Protein AF-A0A953EVE7-F1 (afdb_monomer)

Foldseek 3Di:
DDDDDDDDPPPPPPLPPQLKAKEFEDEEPDPPWDFLPDVLVQLQCCVQLNNLLSLLLVLSLVQCVVVVGMDIDRLCVSCVSSPHHADSVCRCDPPHPSVSSQVSCVVVPQWDCPDPRYIHGHRIYDQDDPVSLVPDDPVSVVVSVVVVVVD

Radius of gyration: 20.36 Å; Cα contacts (8 Å, |Δi|>4): 211; chains: 1; bounding box: 41×40×80 Å

Secondary structure (DSSP, 8-state):
--------------------EEEEEE--SSSS-EETTSHHIIIIIHHHH-HHHHHHHHHHHHHHHHHTS-EEE-HHHHHHHTTPPP-SS-TTSTT-HHHHHHHHHHHTTSEEEEETTEEEEESEEPPPPHHHHTTS-HHHHHHHHHHHT--

Mean predicted aligned error: 7.78 Å

Nearest PDB structures (foldseek):
  8a98-assembly1_SX  TM=5.990E-01  e=6.893E+00  Leishmania major strain Friedlin
  6oe4-assembly2_D  TM=1.457E-01  e=9.884E+00  Human respiratory syncytial virus A2

Solvent-accessible surface area (backbone atoms only — not comparable to full-atom values): 8829 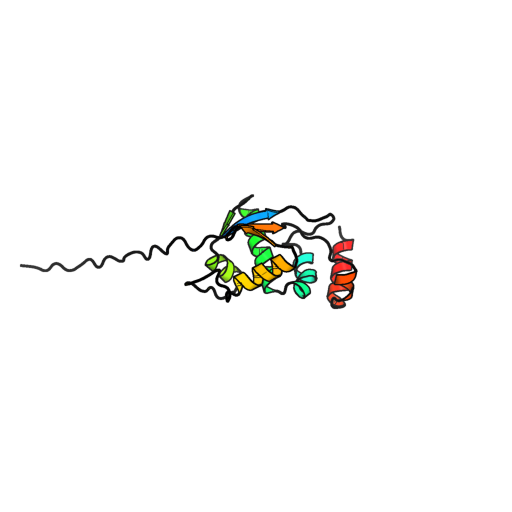Å² total; per-residue (Å²): 137,83,88,86,77,87,81,83,77,78,75,70,79,74,68,67,80,60,74,59,35,35,42,32,80,33,74,52,86,48,84,70,58,43,43,48,82,36,66,62,44,55,61,57,39,24,86,76,51,33,64,68,25,45,46,47,50,34,50,55,44,51,51,32,58,78,59,75,39,69,39,74,44,46,52,48,59,56,24,46,76,63,74,40,82,56,45,91,92,46,45,81,33,98,86,23,64,56,41,56,29,50,52,40,32,37,75,72,65,45,29,41,80,77,47,102,48,31,36,31,37,37,50,21,44,50,76,76,50,72,75,60,45,73,75,46,57,70,71,40,44,52,49,49,55,55,62,66,71,75,114

pLDDT: mean 87.84, std 17.61, range [36.19, 98.5]

Sequence (151 aa):
MVSQSELADPSENESEPSEVLRLRALPAASQPAFPLEHDYFEIVYTPLVGPTAVLLARAMARHLDAAGGPTTVCPIELAQEIGLRASSAKPLGKKSHLVHAIDRLAHDHIVSRLEDRILGVRVAIPPVSAQTLAKLPVTVRDAHRRLVSVD

Structure (mmCIF, N/CA/C/O backbone):
data_AF-A0A953EVE7-F1
#
_entry.id   AF-A0A953EVE7-F1
#
loop_
_atom_site.group_PDB
_atom_site.id
_atom_site.type_symbol
_atom_site.label_atom_id
_atom_site.label_alt_id
_atom_site.label_comp_id
_atom_site.label_asym_id
_atom_site.label_entity_id
_atom_site.label_seq_id
_atom_site.pdbx_PDB_ins_code
_atom_site.Cartn_x
_atom_site.Cartn_y
_atom_site.Cartn_z
_atom_site.occupancy
_atom_site.B_iso_or_equiv
_atom_site.auth_seq_id
_atom_site.auth_comp_id
_atom_site.auth_asym_id
_atom_site.auth_atom_id
_atom_site.pdbx_PDB_model_num
ATOM 1 N N . MET A 1 1 ? 22.345 -29.287 -59.498 1.00 41.09 1 MET A N 1
ATOM 2 C CA . MET A 1 1 ? 23.080 -28.996 -58.248 1.00 41.09 1 MET A CA 1
ATOM 3 C C . MET A 1 1 ? 22.080 -28.512 -57.219 1.00 41.09 1 MET A C 1
ATOM 5 O O . MET A 1 1 ? 21.158 -27.799 -57.582 1.00 41.09 1 MET A O 1
ATOM 9 N N . VAL A 1 2 ? 22.209 -29.049 -56.012 1.00 36.19 2 VAL A N 1
ATOM 10 C CA . VAL A 1 2 ? 21.207 -29.133 -54.942 1.00 36.19 2 VAL A CA 1
ATOM 11 C C . VAL A 1 2 ? 21.032 -27.806 -54.191 1.00 36.19 2 VAL A C 1
ATOM 13 O O . VAL A 1 2 ? 21.958 -27.003 -54.130 1.00 36.19 2 VAL A O 1
ATOM 16 N N . SER A 1 3 ? 19.822 -27.644 -53.650 1.00 40.50 3 SER A N 1
ATOM 17 C CA . SER A 1 3 ? 19.281 -26.648 -52.721 1.00 40.50 3 SER A CA 1
ATOM 18 C C . SER A 1 3 ? 20.243 -25.984 -51.733 1.00 40.50 3 SER A C 1
ATOM 20 O O . SER A 1 3 ? 21.092 -26.648 -51.143 1.00 40.50 3 SER A O 1
ATOM 22 N N . GLN A 1 4 ? 19.948 -24.722 -51.409 1.00 42.56 4 GLN A N 1
ATOM 23 C CA . GLN A 1 4 ? 20.092 -24.216 -50.044 1.00 42.56 4 GLN A CA 1
ATOM 24 C C . GLN A 1 4 ? 18.791 -23.540 -49.606 1.00 42.56 4 GLN A C 1
ATOM 26 O O . GLN A 1 4 ? 18.388 -22.503 -50.130 1.00 42.56 4 GLN A O 1
ATOM 31 N N . SER A 1 5 ? 18.134 -24.224 -48.677 1.00 42.84 5 SER A N 1
ATOM 32 C CA . SER A 1 5 ? 17.099 -23.730 -47.779 1.00 42.84 5 SER A CA 1
ATOM 33 C C . SER A 1 5 ? 17.773 -23.287 -46.474 1.00 42.84 5 SER A C 1
ATOM 35 O O . SER A 1 5 ? 18.818 -23.838 -46.137 1.00 42.84 5 SER A O 1
ATOM 37 N N . GLU A 1 6 ? 17.107 -22.389 -45.737 1.00 42.72 6 GLU A N 1
ATOM 38 C CA . GLU A 1 6 ? 17.359 -22.015 -44.328 1.00 42.72 6 GLU A CA 1
ATOM 39 C C . GLU A 1 6 ? 18.613 -21.138 -44.106 1.00 42.72 6 GLU A C 1
ATOM 41 O O . GLU A 1 6 ? 19.686 -21.398 -44.624 1.00 42.72 6 GLU A O 1
ATOM 46 N N . LEU A 1 7 ? 18.549 -20.016 -43.389 1.00 40.31 7 LEU A N 1
ATOM 47 C CA . LEU A 1 7 ? 17.848 -19.810 -42.129 1.00 40.31 7 LEU A CA 1
ATOM 48 C C . LEU A 1 7 ? 17.036 -18.508 -42.125 1.00 40.31 7 LEU A C 1
ATOM 50 O O . LEU A 1 7 ? 17.546 -17.433 -42.436 1.00 40.31 7 LEU A O 1
ATOM 54 N N . ALA A 1 8 ? 15.771 -18.618 -41.723 1.00 42.88 8 ALA A N 1
ATOM 55 C CA . ALA A 1 8 ? 15.070 -17.503 -41.113 1.00 42.88 8 ALA A CA 1
ATOM 56 C C . ALA A 1 8 ? 15.751 -17.234 -39.768 1.00 42.88 8 ALA A C 1
ATOM 58 O O . ALA A 1 8 ? 15.780 -18.114 -38.911 1.00 42.88 8 ALA A O 1
ATOM 59 N N . ASP A 1 9 ? 16.323 -16.048 -39.621 1.00 40.88 9 ASP A N 1
ATOM 60 C CA . ASP A 1 9 ? 16.777 -15.539 -38.337 1.00 40.88 9 ASP A CA 1
ATOM 61 C C . ASP A 1 9 ? 15.526 -15.278 -37.481 1.00 40.88 9 ASP A C 1
ATOM 63 O O . ASP A 1 9 ? 14.704 -14.430 -37.860 1.00 40.88 9 ASP A O 1
ATOM 67 N N . PRO A 1 10 ? 15.290 -16.009 -36.375 1.00 44.69 10 PRO A N 1
ATOM 68 C CA . PRO A 1 10 ? 14.371 -15.517 -35.381 1.00 44.69 10 PRO A CA 1
ATOM 69 C C . PRO A 1 10 ? 15.133 -14.379 -34.719 1.00 44.69 10 PRO A C 1
ATOM 71 O O . PRO A 1 10 ? 15.874 -14.610 -33.772 1.00 44.69 10 PRO A O 1
ATOM 74 N N . SER A 1 11 ? 14.968 -13.163 -35.244 1.00 47.06 11 SER A N 1
ATOM 75 C CA . SER A 1 11 ? 15.274 -11.957 -34.488 1.00 47.06 11 SER A CA 1
ATOM 76 C C . SER A 1 11 ? 14.507 -12.100 -33.184 1.00 47.06 11 SER A C 1
ATOM 78 O O . SER A 1 11 ? 13.287 -11.924 -33.112 1.00 47.06 11 SER A O 1
ATOM 80 N N . GLU A 1 12 ? 15.254 -12.553 -32.183 1.00 44.66 12 GLU A N 1
ATOM 81 C CA . GLU A 1 12 ? 14.886 -12.564 -30.797 1.00 44.66 12 GLU A CA 1
ATOM 82 C C . GLU A 1 12 ? 14.329 -11.177 -30.558 1.00 44.66 12 GLU A C 1
ATOM 84 O O . GLU A 1 12 ? 14.957 -10.159 -30.853 1.00 44.66 12 GLU A O 1
ATOM 89 N N . ASN A 1 13 ? 13.066 -11.159 -30.160 1.00 43.38 13 ASN A N 1
ATOM 90 C CA . ASN A 1 13 ? 12.383 -9.963 -29.744 1.00 43.38 13 ASN A CA 1
ATOM 91 C C . ASN A 1 13 ? 13.083 -9.571 -28.436 1.00 43.38 13 ASN A C 1
ATOM 93 O O . ASN A 1 13 ? 12.605 -9.910 -27.350 1.00 43.38 13 ASN A O 1
ATOM 97 N N . GLU A 1 14 ? 14.270 -8.962 -28.556 1.00 41.28 14 GLU A N 1
ATOM 98 C CA . GLU A 1 14 ? 14.964 -8.211 -27.525 1.00 41.28 14 GLU A CA 1
ATOM 99 C C . GLU A 1 14 ? 13.971 -7.132 -27.129 1.00 41.28 14 GLU A C 1
ATOM 101 O O . GLU A 1 14 ? 13.916 -6.039 -27.689 1.00 41.28 14 GLU A O 1
ATOM 106 N N . SER A 1 15 ? 13.061 -7.522 -26.241 1.00 45.16 15 SER A N 1
ATOM 107 C CA . SER A 1 15 ? 12.074 -6.641 -25.665 1.00 45.16 15 SER A CA 1
ATOM 108 C C . SER A 1 15 ? 12.904 -5.549 -25.026 1.00 45.16 15 SER A C 1
ATOM 110 O O . SER A 1 15 ? 13.622 -5.830 -24.063 1.00 45.16 15 SER A O 1
ATOM 112 N N . GLU A 1 16 ? 12.882 -4.354 -25.630 1.00 44.38 16 GLU A N 1
ATOM 113 C CA . GLU A 1 16 ? 13.537 -3.156 -25.108 1.00 44.38 16 GLU A CA 1
ATOM 114 C C . GLU A 1 16 ? 13.422 -3.176 -23.587 1.00 44.38 16 GLU A C 1
ATOM 116 O O . GLU A 1 16 ? 12.324 -3.494 -23.116 1.00 44.38 16 GLU A O 1
ATOM 121 N N . PRO A 1 17 ? 14.500 -2.890 -22.827 1.00 48.41 17 PRO A N 1
ATOM 122 C CA . PRO A 1 17 ? 14.537 -3.102 -21.386 1.00 48.41 17 PRO A CA 1
ATOM 123 C C . PRO A 1 17 ? 13.255 -2.552 -20.780 1.00 48.41 17 PRO A C 1
ATOM 125 O O . PRO A 1 17 ? 13.060 -1.334 -20.709 1.00 48.41 17 PRO A O 1
ATOM 128 N N . SER A 1 18 ? 12.350 -3.476 -20.442 1.00 56.56 18 SER A N 1
ATOM 129 C CA . SER A 1 18 ? 10.974 -3.159 -20.089 1.00 56.56 18 SER A CA 1
ATOM 130 C C . SER A 1 18 ? 11.047 -2.119 -18.991 1.00 56.56 18 SER A C 1
ATOM 132 O O . SER A 1 18 ? 11.719 -2.386 -17.999 1.00 56.56 18 SER A O 1
ATOM 134 N N . GLU A 1 19 ? 10.463 -0.938 -19.204 1.00 74.75 19 GLU A N 1
ATOM 135 C CA . GLU A 1 19 ? 10.655 0.258 -18.376 1.00 74.75 19 GLU A CA 1
ATOM 136 C C . GLU A 1 19 ? 10.770 -0.071 -16.877 1.00 74.75 19 GLU A C 1
ATOM 138 O O . GLU A 1 19 ? 9.760 -0.206 -16.202 1.00 74.75 19 GLU A O 1
ATOM 143 N N . VAL A 1 20 ? 11.984 -0.249 -16.343 1.00 89.81 20 VAL A N 1
ATOM 144 C CA . VAL A 1 20 ? 12.134 -0.808 -14.988 1.00 89.81 20 VAL A CA 1
ATOM 145 C C . VAL A 1 20 ? 11.682 0.185 -13.925 1.00 89.81 20 VAL A C 1
ATOM 147 O O . VAL A 1 20 ? 11.896 1.394 -14.051 1.00 89.81 20 VAL A O 1
ATOM 150 N N . LEU A 1 21 ? 11.100 -0.335 -12.846 1.00 94.75 21 LEU A N 1
ATOM 151 C CA . LEU A 1 21 ? 10.713 0.432 -11.670 1.00 94.75 21 LEU A CA 1
ATOM 152 C C . LEU A 1 21 ? 11.666 0.105 -10.522 1.00 94.75 21 LEU A C 1
ATOM 154 O O . LEU A 1 21 ? 11.816 -1.055 -10.142 1.00 94.75 21 LEU A O 1
ATOM 158 N N . ARG A 1 22 ? 12.321 1.122 -9.961 1.00 97.44 22 ARG A N 1
ATOM 159 C CA . ARG A 1 22 ? 13.188 0.960 -8.790 1.00 97.44 22 ARG A CA 1
ATOM 160 C C . ARG A 1 22 ? 12.359 1.123 -7.523 1.00 97.44 22 ARG A C 1
ATOM 162 O O . ARG A 1 22 ? 11.665 2.127 -7.363 1.00 97.44 22 ARG A O 1
ATOM 169 N N . LEU A 1 23 ? 12.466 0.163 -6.616 1.00 98.44 23 LEU A N 1
ATOM 170 C CA . LEU A 1 23 ? 11.842 0.186 -5.302 1.00 98.44 23 LEU A CA 1
ATOM 171 C C . LEU A 1 23 ? 12.903 0.471 -4.242 1.00 98.44 23 LEU A C 1
ATOM 173 O O . LEU A 1 23 ? 13.987 -0.112 -4.253 1.00 98.44 23 LEU A O 1
ATOM 177 N N . ARG A 1 24 ? 12.578 1.347 -3.295 1.00 98.19 24 ARG A N 1
ATOM 178 C CA . ARG A 1 24 ? 13.401 1.634 -2.119 1.00 98.19 24 ARG A CA 1
ATOM 179 C C . ARG A 1 24 ? 12.540 1.572 -0.868 1.00 98.19 24 ARG A C 1
ATOM 181 O O . ARG A 1 24 ? 11.499 2.217 -0.810 1.00 98.19 24 ARG A O 1
ATOM 188 N N . ALA A 1 25 ? 13.004 0.869 0.158 1.00 97.56 25 ALA A N 1
ATOM 189 C CA . ALA A 1 25 ? 12.356 0.901 1.460 1.00 97.56 25 ALA A CA 1
ATOM 190 C C . ALA A 1 25 ? 12.430 2.309 2.079 1.00 97.56 25 ALA A C 1
ATOM 192 O O . ALA A 1 25 ? 13.485 2.950 2.104 1.00 97.56 25 ALA A O 1
ATOM 193 N N . LEU A 1 26 ? 11.298 2.779 2.594 1.00 97.19 26 LEU A N 1
ATOM 194 C CA . LEU A 1 26 ? 11.185 3.943 3.460 1.00 97.19 26 LEU A CA 1
ATOM 195 C C . LEU A 1 26 ? 10.874 3.477 4.886 1.00 97.19 26 LEU A C 1
ATOM 197 O O . LEU A 1 26 ? 10.136 2.501 5.059 1.00 97.19 26 LEU A O 1
ATOM 201 N N . PRO A 1 27 ? 11.382 4.183 5.909 1.00 92.50 27 PRO A N 1
ATOM 202 C CA . PRO A 1 27 ? 11.061 3.861 7.290 1.00 92.50 27 PRO A CA 1
ATOM 203 C C . PRO A 1 27 ? 9.566 4.059 7.581 1.00 92.50 27 PRO A C 1
ATOM 205 O O . PRO A 1 27 ? 8.862 4.824 6.902 1.00 92.50 27 PRO A O 1
ATOM 208 N N . ALA A 1 28 ? 9.104 3.394 8.642 1.00 91.12 28 ALA A N 1
ATOM 209 C CA . ALA A 1 28 ? 7.790 3.639 9.221 1.00 91.12 28 ALA A CA 1
ATOM 210 C C . ALA A 1 28 ? 7.616 5.130 9.553 1.00 91.12 28 ALA A C 1
ATOM 212 O O . ALA A 1 28 ? 8.562 5.803 9.963 1.00 91.12 28 ALA A O 1
ATOM 213 N N . ALA A 1 29 ? 6.403 5.654 9.367 1.00 85.56 29 ALA A N 1
ATOM 214 C CA . ALA A 1 29 ? 6.120 7.066 9.626 1.00 85.56 29 ALA A CA 1
ATOM 215 C C . ALA A 1 29 ? 6.064 7.404 11.129 1.00 85.56 29 ALA A C 1
ATOM 217 O O . ALA A 1 29 ? 6.393 8.520 11.520 1.00 85.56 29 ALA A O 1
ATOM 218 N N . SER A 1 30 ? 5.651 6.450 11.964 1.00 89.25 30 SER A N 1
ATOM 219 C CA . SER A 1 30 ? 5.553 6.584 13.420 1.00 89.25 30 SER A CA 1
ATOM 220 C C . SER A 1 30 ? 5.529 5.203 14.073 1.00 89.25 30 SER A C 1
ATOM 222 O O . SER A 1 30 ? 5.378 4.207 13.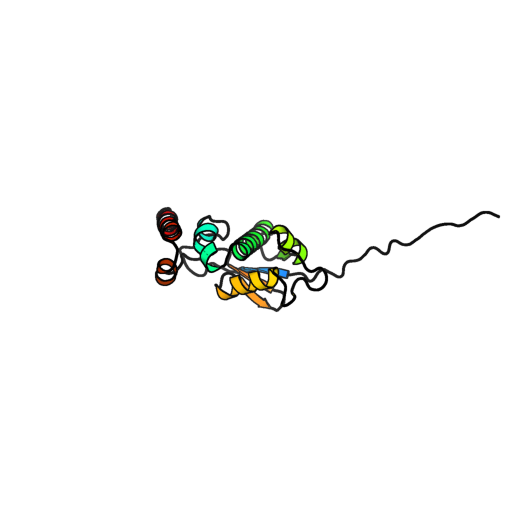373 1.00 89.25 30 SER A O 1
ATOM 224 N N . GLN A 1 31 ? 5.644 5.154 15.402 1.00 86.81 31 GLN A N 1
ATOM 225 C CA . GLN A 1 31 ? 5.398 3.949 16.198 1.00 86.81 31 GLN A CA 1
ATOM 226 C C . GLN A 1 31 ? 4.078 4.084 16.983 1.00 86.81 31 GLN A C 1
ATOM 228 O O . GLN A 1 31 ? 3.761 5.203 17.402 1.00 86.81 31 GLN A O 1
ATOM 233 N N . PRO A 1 32 ? 3.318 2.992 17.194 1.00 90.75 32 PRO A N 1
ATOM 234 C CA . PRO A 1 32 ? 3.552 1.646 16.652 1.00 90.75 32 PRO A CA 1
ATOM 235 C C . PRO A 1 32 ? 3.359 1.594 15.125 1.00 90.75 32 PRO A C 1
ATOM 237 O O . PRO A 1 32 ? 2.735 2.489 14.547 1.00 90.75 32 PRO A O 1
ATOM 240 N N . ALA A 1 33 ? 3.917 0.574 14.469 1.00 94.50 33 ALA A N 1
ATOM 241 C CA . ALA A 1 33 ? 3.794 0.368 13.028 1.00 94.50 33 ALA A CA 1
ATOM 242 C C . ALA A 1 33 ? 3.574 -1.107 12.686 1.00 94.50 33 ALA A C 1
ATOM 244 O O . ALA A 1 33 ? 4.235 -1.983 13.234 1.00 94.50 33 ALA A O 1
ATOM 245 N N . PHE A 1 34 ? 2.699 -1.361 11.719 1.00 96.62 34 PHE A N 1
ATOM 246 C CA . PHE A 1 34 ? 2.408 -2.690 11.200 1.00 96.62 34 PHE A CA 1
ATOM 247 C C . PHE A 1 34 ? 3.134 -2.903 9.870 1.00 96.62 34 PHE A C 1
ATOM 249 O O . PHE A 1 34 ? 3.012 -2.047 8.988 1.00 96.62 34 PHE A O 1
ATOM 256 N N . PRO A 1 35 ? 3.864 -4.015 9.674 1.00 96.31 35 PRO A N 1
ATOM 257 C CA . PRO A 1 35 ? 4.400 -4.375 8.364 1.00 96.31 35 PRO A CA 1
ATOM 258 C C . PRO A 1 35 ? 3.305 -4.400 7.291 1.00 96.31 35 PRO A C 1
ATOM 260 O O . PRO A 1 35 ? 2.157 -4.733 7.585 1.00 96.31 35 PRO A O 1
ATOM 263 N 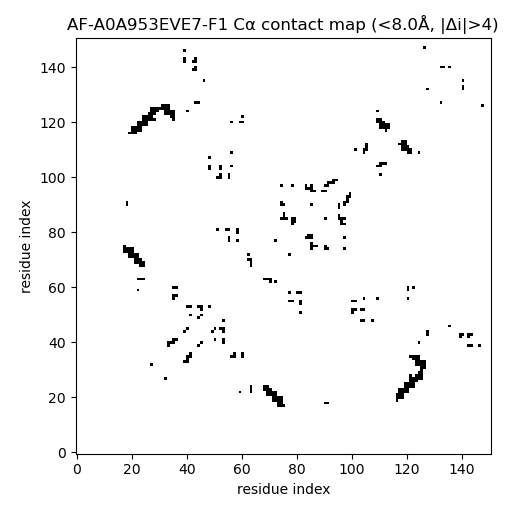N . LEU A 1 36 ? 3.647 -4.102 6.034 1.00 97.12 36 LEU A N 1
ATOM 264 C CA . LEU A 1 36 ? 2.669 -4.156 4.933 1.00 97.12 36 LEU A CA 1
ATOM 265 C C . LEU A 1 36 ? 2.055 -5.551 4.734 1.00 97.12 36 LEU A C 1
ATOM 267 O O . LEU A 1 36 ? 0.961 -5.670 4.197 1.00 97.12 36 LEU A O 1
ATOM 271 N N . GLU A 1 37 ? 2.732 -6.604 5.181 1.00 94.88 37 GLU A N 1
ATOM 272 C CA . GLU A 1 37 ? 2.241 -7.984 5.116 1.00 94.88 37 GLU A CA 1
ATOM 273 C C . GLU A 1 37 ? 1.335 -8.368 6.293 1.00 94.88 37 GLU A C 1
ATOM 275 O O . GLU A 1 37 ? 0.710 -9.428 6.275 1.00 94.88 37 GLU A O 1
ATOM 280 N N . HIS A 1 38 ? 1.234 -7.511 7.305 1.00 96.44 38 HIS A N 1
ATOM 281 C CA . HIS A 1 38 ? 0.394 -7.759 8.462 1.00 96.44 38 HIS A CA 1
ATOM 282 C C . HIS A 1 38 ? -1.095 -7.611 8.113 1.00 96.44 38 HIS A C 1
ATOM 284 O O . HIS A 1 38 ? -1.488 -6.706 7.370 1.00 96.44 38 HIS A O 1
ATOM 290 N N . ASP A 1 39 ? -1.944 -8.435 8.731 1.00 96.69 39 ASP A N 1
ATOM 291 C CA . ASP A 1 39 ? -3.405 -8.422 8.546 1.00 96.69 39 ASP A CA 1
ATOM 292 C C . ASP A 1 39 ? -4.028 -7.048 8.814 1.00 96.69 39 ASP A C 1
ATOM 294 O O . ASP A 1 39 ? -5.058 -6.698 8.242 1.00 96.69 39 ASP A O 1
ATOM 298 N N . TYR A 1 40 ? -3.388 -6.227 9.650 1.00 97.31 40 TYR A N 1
ATOM 299 C CA . TYR A 1 40 ? -3.816 -4.850 9.888 1.00 97.31 40 TYR A CA 1
ATOM 300 C C . TYR A 1 40 ? -3.844 -4.019 8.605 1.00 97.31 40 TYR A C 1
ATOM 302 O O . TYR A 1 40 ? -4.824 -3.315 8.359 1.00 97.31 40 TYR A O 1
ATOM 310 N N . PHE A 1 41 ? -2.805 -4.101 7.770 1.00 97.69 41 PHE A N 1
ATOM 311 C CA . PHE A 1 41 ? -2.782 -3.360 6.513 1.00 97.69 41 PHE A CA 1
ATOM 312 C C . PHE A 1 41 ? -3.896 -3.852 5.585 1.00 97.69 41 PHE A C 1
ATOM 314 O O . PHE A 1 41 ? -4.685 -3.059 5.076 1.00 97.69 41 PHE A O 1
ATOM 321 N N . GLU A 1 42 ? -4.044 -5.164 5.439 1.00 97.44 42 GLU A N 1
ATOM 322 C CA . GLU A 1 42 ? -5.083 -5.724 4.581 1.00 97.44 42 GLU A CA 1
ATOM 323 C C . GLU A 1 42 ? -6.496 -5.383 5.064 1.00 97.44 42 GLU A C 1
ATOM 325 O O . GLU A 1 42 ? -7.298 -4.845 4.305 1.00 97.44 42 GLU A O 1
ATOM 330 N N . ILE A 1 43 ? -6.814 -5.623 6.330 1.00 97.81 43 ILE A N 1
ATOM 331 C CA . ILE A 1 43 ? -8.178 -5.472 6.841 1.00 97.81 43 ILE A CA 1
ATOM 332 C C . ILE A 1 43 ? -8.539 -3.994 7.045 1.00 97.81 43 ILE A C 1
ATOM 334 O O . ILE A 1 43 ? -9.659 -3.582 6.733 1.00 97.81 43 ILE A O 1
ATOM 338 N N . VAL A 1 44 ? -7.613 -3.180 7.568 1.00 98.00 44 VAL A N 1
ATOM 339 C CA . VAL A 1 44 ? -7.904 -1.797 7.987 1.00 98.00 44 VAL A CA 1
ATOM 340 C C . VAL A 1 44 ? -7.668 -0.782 6.873 1.00 98.00 44 VAL A C 1
ATOM 342 O O . VAL A 1 44 ? -8.434 0.178 6.775 1.00 98.00 44 VAL A O 1
ATOM 345 N N . TYR A 1 45 ? -6.673 -0.985 6.001 1.00 97.50 45 TYR A N 1
ATOM 346 C CA . TYR A 1 45 ? -6.398 -0.048 4.905 1.00 97.50 45 TYR A CA 1
ATOM 347 C C . TYR A 1 45 ? -7.152 -0.375 3.611 1.00 97.50 45 TYR A C 1
ATOM 349 O O . TYR A 1 45 ? -7.368 0.547 2.825 1.00 97.50 45 TYR A O 1
ATOM 357 N N . THR A 1 46 ? -7.635 -1.606 3.381 1.00 97.62 46 THR A N 1
ATOM 358 C CA . THR A 1 46 ? -8.408 -1.928 2.156 1.00 97.62 46 THR A CA 1
ATOM 359 C C . THR A 1 46 ? -9.576 -0.966 1.893 1.00 97.62 46 THR A C 1
ATOM 361 O O . THR A 1 46 ? -9.711 -0.518 0.755 1.00 97.62 46 THR A O 1
ATOM 364 N N . PRO A 1 47 ? -10.406 -0.566 2.877 1.00 96.50 47 PRO A N 1
ATOM 365 C CA . PRO A 1 47 ? -11.465 0.416 2.629 1.00 96.50 47 PRO A CA 1
ATOM 366 C C . PRO A 1 47 ? -10.956 1.806 2.209 1.00 96.50 47 PRO A C 1
ATOM 368 O O . PRO A 1 47 ? -11.698 2.557 1.579 1.00 96.50 47 PRO A O 1
ATOM 371 N N . LEU A 1 48 ? -9.712 2.157 2.553 1.00 95.25 48 LEU A N 1
ATOM 372 C CA . LEU A 1 48 ? -9.091 3.451 2.252 1.00 95.25 48 LEU A CA 1
ATOM 373 C C . LEU A 1 48 ? -8.459 3.440 0.858 1.00 95.25 48 LEU A C 1
ATOM 375 O O . LEU A 1 48 ? -8.820 4.232 -0.015 1.00 95.25 48 LEU A O 1
ATOM 379 N N . VAL A 1 49 ? -7.579 2.470 0.612 1.00 96.31 49 VAL A N 1
ATOM 380 C CA . VAL A 1 49 ? -6.744 2.425 -0.598 1.00 96.31 49 VAL A CA 1
ATOM 381 C C . VAL A 1 49 ? -7.266 1.456 -1.659 1.00 96.31 49 VAL A C 1
ATOM 383 O O . VAL A 1 49 ? -6.828 1.472 -2.804 1.00 96.31 49 VAL A O 1
ATOM 386 N N . GLY A 1 50 ? -8.273 0.654 -1.333 1.00 97.06 50 GLY A N 1
ATOM 387 C CA . GLY A 1 50 ? -8.820 -0.365 -2.219 1.00 97.06 50 GLY A CA 1
ATOM 388 C C . GLY A 1 50 ? -7.950 -1.629 -2.295 1.00 97.06 50 GLY A C 1
ATOM 389 O O . GLY A 1 50 ? -6.747 -1.592 -2.028 1.00 97.06 50 GLY A O 1
ATOM 390 N N . PRO A 1 51 ? -8.544 -2.761 -2.707 1.00 97.62 51 PRO A N 1
ATOM 391 C CA . PRO A 1 51 ? -7.886 -4.069 -2.665 1.00 97.62 51 PRO A CA 1
ATOM 392 C C . PRO A 1 51 ? -6.659 -4.145 -3.580 1.00 97.62 51 PRO A C 1
ATOM 394 O O . PRO A 1 51 ? -5.615 -4.648 -3.183 1.00 97.62 51 PRO A O 1
ATOM 397 N N . THR A 1 52 ? -6.739 -3.582 -4.789 1.00 98.00 52 THR A N 1
ATOM 398 C CA . THR A 1 52 ? -5.615 -3.566 -5.738 1.00 98.00 52 THR A CA 1
ATOM 399 C C . THR A 1 52 ? -4.389 -2.848 -5.178 1.00 98.00 52 THR A C 1
ATOM 401 O O . THR A 1 52 ? -3.268 -3.308 -5.368 1.00 98.00 52 THR A O 1
ATOM 404 N N . ALA A 1 53 ? -4.589 -1.726 -4.484 1.00 98.12 53 ALA A N 1
ATOM 405 C CA . ALA A 1 53 ? -3.488 -0.965 -3.910 1.00 98.12 53 ALA A CA 1
ATOM 406 C C . ALA A 1 53 ? -2.856 -1.723 -2.733 1.00 98.12 53 ALA A C 1
ATOM 408 O O . ALA A 1 53 ? -1.633 -1.759 -2.622 1.00 98.12 53 ALA A O 1
ATOM 409 N N . VAL A 1 54 ? -3.669 -2.399 -1.910 1.00 98.44 54 VAL A N 1
ATOM 410 C CA . VAL A 1 54 ? -3.171 -3.299 -0.859 1.00 98.44 54 VAL A CA 1
ATOM 411 C C . VAL A 1 54 ? -2.317 -4.421 -1.451 1.00 98.44 54 VAL A C 1
ATOM 413 O O . VAL A 1 54 ? -1.184 -4.612 -1.012 1.00 98.44 54 VAL A O 1
ATOM 416 N N . LEU A 1 55 ? -2.809 -5.126 -2.475 1.00 98.50 55 LEU A N 1
ATOM 417 C CA . LEU A 1 55 ? -2.051 -6.200 -3.127 1.00 98.50 55 LEU A CA 1
ATOM 418 C C . LEU A 1 55 ? -0.733 -5.690 -3.716 1.00 98.50 55 LEU A C 1
ATOM 420 O O . LEU A 1 55 ? 0.302 -6.330 -3.535 1.00 98.50 55 LEU A O 1
ATOM 424 N N . LEU A 1 56 ? -0.754 -4.519 -4.359 1.00 98.50 56 LEU A N 1
ATOM 425 C CA . LEU A 1 56 ? 0.443 -3.885 -4.907 1.00 98.50 56 LEU A CA 1
ATOM 426 C C . LEU A 1 56 ? 1.470 -3.554 -3.819 1.00 98.50 56 LEU A C 1
ATOM 428 O O . LEU A 1 56 ? 2.646 -3.874 -3.969 1.00 98.50 56 LEU A O 1
ATOM 432 N N . ALA A 1 57 ? 1.044 -2.927 -2.722 1.00 98.38 57 ALA A N 1
ATOM 433 C CA . ALA A 1 57 ? 1.929 -2.600 -1.606 1.00 98.38 57 ALA A CA 1
ATOM 434 C C . ALA A 1 57 ? 2.541 -3.862 -0.981 1.00 98.38 57 ALA A C 1
ATOM 436 O O . ALA A 1 57 ? 3.749 -3.898 -0.755 1.00 98.38 57 ALA A O 1
ATOM 437 N N . ARG A 1 58 ? 1.742 -4.921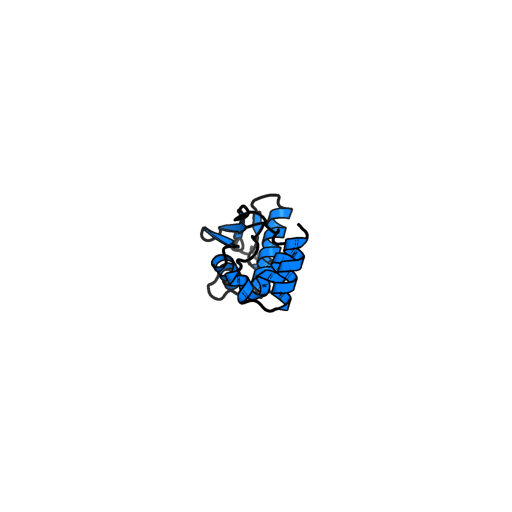 -0.789 1.00 98.38 58 ARG A N 1
ATOM 438 C CA . ARG A 1 58 ? 2.224 -6.225 -0.305 1.00 98.38 58 ARG A CA 1
ATOM 439 C C . ARG A 1 58 ? 3.226 -6.867 -1.270 1.00 98.38 58 ARG A C 1
ATOM 441 O O . ARG A 1 58 ? 4.229 -7.401 -0.816 1.00 98.38 58 ARG A O 1
ATOM 448 N N . ALA A 1 59 ? 2.990 -6.800 -2.581 1.00 98.25 59 ALA A N 1
ATOM 449 C CA . ALA A 1 59 ? 3.937 -7.293 -3.584 1.00 98.25 59 ALA A CA 1
ATOM 450 C C . ALA A 1 59 ? 5.265 -6.527 -3.539 1.00 98.25 59 ALA A C 1
ATOM 452 O O . ALA A 1 59 ? 6.328 -7.131 -3.433 1.00 98.25 59 ALA A O 1
ATOM 453 N N . MET A 1 60 ? 5.217 -5.192 -3.527 1.00 98.31 60 MET A N 1
ATOM 454 C CA . MET A 1 60 ? 6.425 -4.367 -3.418 1.00 98.31 60 MET A CA 1
ATOM 455 C C . MET A 1 60 ? 7.202 -4.627 -2.119 1.00 98.31 60 MET A C 1
ATOM 457 O O . MET A 1 60 ? 8.430 -4.622 -2.146 1.00 98.31 60 MET A O 1
ATOM 461 N N . ALA A 1 61 ? 6.506 -4.865 -1.001 1.00 97.56 61 ALA A N 1
ATOM 462 C CA . ALA A 1 61 ? 7.132 -5.232 0.268 1.00 97.56 61 ALA A CA 1
ATOM 463 C C . ALA A 1 61 ? 7.894 -6.561 0.163 1.00 97.56 61 ALA A C 1
ATOM 465 O O . ALA A 1 61 ? 9.074 -6.588 0.499 1.00 97.56 61 ALA A O 1
ATOM 466 N N . ARG A 1 62 ? 7.273 -7.606 -0.405 1.00 97.62 62 ARG A N 1
ATOM 467 C CA . ARG A 1 62 ? 7.935 -8.899 -0.647 1.00 97.62 62 ARG A CA 1
ATOM 468 C C . ARG A 1 62 ? 9.177 -8.770 -1.523 1.00 97.62 62 ARG A C 1
ATOM 470 O O . ARG A 1 62 ? 10.197 -9.377 -1.222 1.00 97.62 62 ARG A O 1
ATOM 477 N N . HIS A 1 63 ? 9.113 -7.968 -2.590 1.00 98.12 63 HIS A N 1
ATOM 478 C CA . HIS A 1 63 ? 10.272 -7.722 -3.461 1.00 98.12 63 HIS A CA 1
ATOM 479 C C . HIS A 1 63 ? 11.423 -7.040 -2.711 1.00 98.12 63 HIS A C 1
ATOM 481 O O . HIS A 1 63 ? 12.583 -7.394 -2.912 1.00 98.12 63 HIS A O 1
ATOM 487 N N . LEU A 1 64 ? 11.116 -6.071 -1.844 1.00 97.94 64 LEU A N 1
ATOM 488 C CA . LEU A 1 64 ? 12.117 -5.389 -1.017 1.00 97.94 64 LEU A CA 1
ATOM 489 C C . LEU A 1 64 ? 12.727 -6.315 0.042 1.00 97.94 64 LEU A C 1
ATOM 491 O O . LEU A 1 64 ? 13.940 -6.276 0.243 1.00 97.94 64 LEU A O 1
ATOM 495 N N . ASP A 1 65 ? 11.902 -7.133 0.696 1.00 96.75 65 ASP A N 1
ATOM 496 C CA . ASP A 1 65 ? 12.343 -8.093 1.710 1.00 96.75 65 ASP A CA 1
ATOM 497 C C . ASP A 1 65 ? 13.235 -9.181 1.096 1.00 96.75 65 ASP A C 1
ATOM 499 O O . ASP A 1 65 ? 14.373 -9.367 1.525 1.00 96.75 65 ASP A O 1
ATOM 503 N N . ALA A 1 66 ? 12.789 -9.797 -0.005 1.00 97.38 66 ALA A N 1
ATOM 504 C CA . ALA A 1 66 ? 13.545 -10.825 -0.720 1.00 97.38 66 ALA A CA 1
ATOM 505 C C . ALA A 1 66 ? 14.906 -10.324 -1.236 1.00 97.38 66 ALA A C 1
ATOM 507 O O . ALA A 1 66 ? 15.870 -11.087 -1.291 1.00 97.38 66 ALA A O 1
ATOM 508 N N . ALA A 1 67 ? 15.000 -9.045 -1.608 1.00 97.25 67 ALA A N 1
ATOM 509 C CA . ALA A 1 67 ? 16.249 -8.430 -2.047 1.00 97.25 67 ALA A CA 1
ATOM 510 C C . ALA A 1 67 ? 17.158 -7.976 -0.888 1.00 97.25 67 ALA A C 1
ATOM 512 O O . ALA A 1 67 ? 18.324 -7.653 -1.124 1.00 97.25 67 ALA A O 1
ATOM 513 N N . GLY A 1 68 ? 16.644 -7.890 0.345 1.00 96.12 68 GLY A N 1
ATOM 514 C CA . GLY A 1 68 ? 17.363 -7.328 1.493 1.00 96.12 68 GLY A CA 1
ATOM 515 C C . GLY A 1 68 ? 17.708 -5.838 1.348 1.00 96.12 68 GLY A C 1
ATOM 516 O O . GLY A 1 68 ? 18.627 -5.348 2.008 1.00 96.12 68 GLY A O 1
ATOM 517 N N . GLY A 1 69 ? 17.023 -5.101 0.465 1.00 93.06 69 GLY A N 1
ATOM 518 C CA . GLY A 1 69 ? 17.380 -3.725 0.121 1.00 93.06 69 GLY A CA 1
ATOM 519 C C . GLY A 1 69 ? 16.677 -3.183 -1.128 1.00 93.06 69 GLY A C 1
ATOM 520 O O . GLY A 1 69 ? 15.700 -3.763 -1.600 1.00 93.06 69 GLY A O 1
ATOM 521 N N . PRO A 1 70 ? 17.135 -2.032 -1.664 1.00 96.88 70 PRO A N 1
ATOM 522 C CA . PRO A 1 70 ? 16.594 -1.477 -2.899 1.00 96.88 70 PRO A CA 1
ATOM 523 C C . PRO A 1 70 ? 16.683 -2.478 -4.053 1.00 96.88 70 PRO A C 1
ATOM 525 O O . PRO A 1 70 ? 17.725 -3.095 -4.261 1.00 96.88 70 PRO A O 1
ATOM 528 N N . THR A 1 71 ? 15.610 -2.594 -4.830 1.00 97.81 71 THR A N 1
ATOM 529 C CA . THR A 1 71 ? 15.501 -3.580 -5.912 1.00 97.81 71 THR A CA 1
ATOM 530 C C . THR A 1 71 ? 14.850 -2.979 -7.152 1.00 97.81 71 THR A C 1
ATOM 532 O O . THR A 1 71 ? 14.315 -1.868 -7.120 1.00 97.81 71 THR A O 1
ATOM 535 N N . THR A 1 72 ? 14.909 -3.696 -8.267 1.00 97.44 72 THR A N 1
ATOM 536 C CA . THR A 1 72 ? 14.264 -3.322 -9.526 1.00 97.44 72 THR A CA 1
ATOM 537 C C . THR A 1 72 ? 13.242 -4.369 -9.916 1.00 97.44 72 THR A C 1
ATOM 539 O O . THR A 1 72 ? 13.542 -5.556 -9.874 1.00 97.44 72 THR A O 1
ATOM 542 N N . VAL A 1 73 ? 12.067 -3.926 -10.350 1.00 96.38 73 VAL A N 1
ATOM 543 C CA . VAL A 1 73 ? 10.985 -4.799 -10.812 1.00 96.38 73 VAL A CA 1
ATOM 544 C C . VAL A 1 73 ? 10.505 -4.361 -12.191 1.00 96.38 73 VAL A C 1
ATOM 546 O O . VAL A 1 73 ? 10.507 -3.167 -12.514 1.00 96.38 73 VAL A O 1
ATOM 549 N N . CYS A 1 74 ? 10.075 -5.317 -13.011 1.00 94.62 74 CYS A N 1
ATOM 550 C CA . CYS A 1 74 ? 9.374 -5.015 -14.251 1.00 94.62 74 CYS A CA 1
ATOM 551 C C . CYS A 1 74 ? 7.925 -4.598 -13.928 1.00 94.62 74 CYS A C 1
ATOM 553 O O . CYS A 1 74 ? 7.210 -5.357 -13.272 1.00 94.62 74 CYS A O 1
ATOM 555 N N . PRO A 1 75 ? 7.428 -3.434 -14.391 1.00 93.88 75 PRO A N 1
ATOM 556 C CA . PRO A 1 75 ? 6.043 -3.028 -14.145 1.00 93.88 75 PRO A CA 1
ATOM 557 C C . PRO A 1 75 ? 5.006 -3.989 -14.728 1.00 93.88 75 PRO A C 1
ATOM 559 O O . PRO A 1 75 ? 3.909 -4.101 -14.189 1.00 93.88 75 PRO A O 1
ATOM 562 N N . ILE A 1 76 ? 5.326 -4.659 -15.840 1.00 93.62 76 ILE A N 1
ATOM 563 C CA . ILE A 1 76 ? 4.424 -5.632 -16.468 1.00 93.62 76 ILE A CA 1
ATOM 564 C C . ILE A 1 76 ? 4.263 -6.843 -15.550 1.00 93.62 76 ILE A C 1
ATOM 566 O O . ILE A 1 76 ? 3.134 -7.195 -15.215 1.00 93.62 76 ILE A O 1
ATOM 570 N N . GLU A 1 77 ? 5.376 -7.425 -15.103 1.00 94.94 77 GLU A N 1
ATOM 571 C CA . GLU A 1 77 ? 5.380 -8.578 -14.198 1.00 94.94 77 GLU A CA 1
ATOM 572 C C . GLU A 1 77 ? 4.740 -8.225 -12.854 1.00 94.94 77 GLU A C 1
ATOM 574 O O . GLU A 1 77 ? 3.872 -8.952 -12.379 1.00 94.94 77 GLU A O 1
ATOM 579 N N . LEU A 1 78 ? 5.068 -7.057 -12.290 1.00 96.00 78 LEU A N 1
ATOM 580 C CA . LEU A 1 78 ? 4.473 -6.579 -11.041 1.00 96.00 78 LEU A CA 1
ATOM 581 C C . LEU A 1 78 ? 2.951 -6.403 -11.158 1.00 96.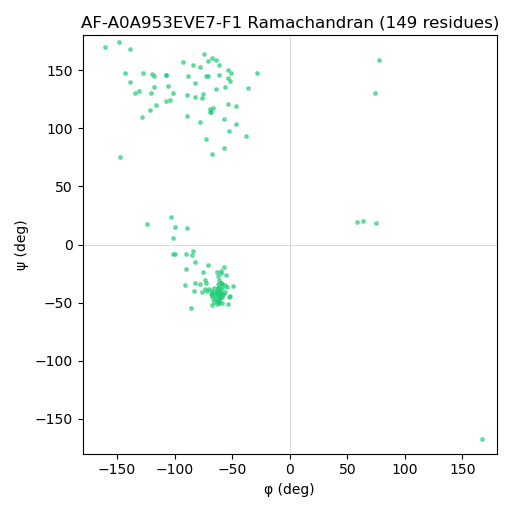00 78 LEU A C 1
ATOM 583 O O . LEU A 1 78 ? 2.216 -6.743 -10.236 1.00 96.00 78 LEU A O 1
ATOM 587 N N . ALA A 1 79 ? 2.457 -5.876 -12.284 1.00 95.38 79 ALA A N 1
ATOM 588 C CA . ALA A 1 79 ? 1.021 -5.767 -12.528 1.00 95.38 79 ALA A CA 1
ATOM 589 C C . ALA A 1 79 ? 0.361 -7.151 -12.635 1.00 95.38 79 ALA A C 1
ATOM 591 O O . ALA A 1 79 ? -0.704 -7.368 -12.055 1.00 95.38 79 ALA A O 1
ATOM 592 N N . GLN A 1 80 ? 0.991 -8.086 -13.347 1.00 94.94 80 GLN A N 1
ATOM 593 C CA . GLN A 1 80 ? 0.489 -9.450 -13.515 1.00 94.94 80 GLN A CA 1
ATOM 594 C C . GLN A 1 80 ? 0.468 -10.230 -12.194 1.00 94.94 80 GLN A C 1
ATOM 596 O O . GLN A 1 80 ? -0.504 -10.941 -11.943 1.00 94.94 80 GLN A O 1
ATOM 601 N N . GLU A 1 81 ? 1.468 -10.040 -11.327 1.00 96.44 81 GLU A N 1
ATOM 602 C CA . GLU A 1 81 ? 1.551 -10.657 -9.994 1.00 96.44 81 GLU A CA 1
ATOM 603 C C . GLU A 1 81 ? 0.297 -10.378 -9.152 1.00 96.44 81 GLU A C 1
ATOM 605 O O . GLU A 1 81 ? -0.187 -11.246 -8.428 1.00 96.44 81 GLU A O 1
ATOM 610 N N . ILE A 1 82 ? -0.271 -9.176 -9.281 1.00 96.38 82 ILE A N 1
ATOM 611 C CA . ILE A 1 82 ? -1.467 -8.750 -8.540 1.00 96.38 82 ILE A CA 1
ATOM 612 C C . ILE A 1 82 ? -2.762 -8.860 -9.361 1.00 96.38 82 ILE A C 1
ATOM 614 O O . ILE A 1 82 ? -3.785 -8.276 -8.997 1.00 96.38 82 ILE A O 1
ATOM 618 N N . GLY A 1 83 ? -2.728 -9.591 -10.480 1.00 94.88 83 GLY A N 1
ATOM 619 C CA . GLY A 1 83 ? -3.895 -9.866 -11.320 1.00 94.88 83 GLY A CA 1
ATOM 620 C C . GLY A 1 83 ? -4.369 -8.688 -12.178 1.00 94.88 83 GLY A C 1
ATOM 621 O O . GLY A 1 83 ? -5.509 -8.688 -12.645 1.00 94.88 83 GLY A O 1
ATOM 622 N N . LEU A 1 84 ? -3.531 -7.670 -12.399 1.00 92.88 84 LEU A N 1
ATOM 623 C CA . LEU A 1 84 ? -3.855 -6.556 -13.286 1.00 92.88 84 LEU A CA 1
ATOM 624 C C . LEU A 1 84 ? -3.454 -6.844 -14.729 1.00 92.88 84 LEU A C 1
ATOM 626 O O . LEU A 1 84 ? -2.402 -7.410 -15.028 1.00 92.88 84 LEU A O 1
ATOM 630 N N . ARG A 1 85 ? -4.270 -6.344 -15.660 1.00 87.44 85 ARG A N 1
ATOM 631 C CA . ARG A 1 85 ? -3.899 -6.308 -17.073 1.00 87.44 85 ARG A CA 1
ATOM 632 C C . ARG A 1 85 ? -2.781 -5.287 -17.283 1.00 87.44 85 ARG A C 1
ATOM 634 O O . ARG A 1 85 ? -2.995 -4.087 -17.112 1.00 87.44 85 ARG A O 1
ATOM 641 N N . ALA A 1 86 ? -1.621 -5.761 -17.718 1.00 79.56 86 ALA A N 1
ATOM 642 C CA . ALA A 1 86 ? -0.525 -4.906 -18.145 1.00 79.56 86 ALA A CA 1
ATOM 643 C C . ALA A 1 86 ? -0.727 -4.434 -19.596 1.00 79.56 86 ALA A C 1
ATOM 645 O O . ALA A 1 86 ? -1.146 -5.198 -20.467 1.00 79.56 86 ALA A O 1
ATOM 646 N N . SER A 1 87 ? -0.426 -3.162 -19.862 1.00 76.25 87 SER A N 1
ATOM 647 C CA . SER A 1 87 ? -0.295 -2.646 -21.228 1.00 76.25 87 SER A CA 1
ATOM 648 C C . SER A 1 87 ? 1.150 -2.818 -21.672 1.00 76.25 87 SER A C 1
ATOM 650 O O . SER A 1 87 ? 2.013 -2.106 -21.164 1.00 76.25 87 SER A O 1
ATOM 652 N N . SER A 1 88 ? 1.416 -3.712 -22.627 1.00 71.31 88 SER A N 1
ATOM 653 C CA . SER A 1 88 ? 2.783 -3.967 -23.106 1.00 71.31 88 SER A CA 1
ATOM 654 C C . SER A 1 88 ? 3.431 -2.741 -23.759 1.00 71.31 88 SER A C 1
ATOM 656 O O . SER A 1 88 ? 4.642 -2.599 -23.709 1.00 71.31 88 SER A O 1
ATOM 658 N N . ALA A 1 89 ? 2.636 -1.828 -24.333 1.00 78.31 89 ALA A N 1
ATOM 659 C CA . ALA A 1 89 ? 3.157 -0.644 -25.020 1.00 78.31 89 ALA A CA 1
ATOM 660 C C . ALA A 1 89 ? 3.500 0.521 -24.075 1.00 78.31 89 ALA A C 1
ATOM 662 O O . ALA A 1 89 ? 4.385 1.312 -24.379 1.00 78.31 89 ALA A O 1
ATOM 663 N N . LYS A 1 90 ? 2.753 0.684 -22.970 1.00 82.75 90 LYS A N 1
ATOM 664 C CA . LYS A 1 90 ? 2.958 1.757 -21.972 1.00 82.75 90 LYS A CA 1
ATOM 665 C C . LYS A 1 90 ? 2.573 1.267 -20.571 1.00 82.75 90 LYS A C 1
ATOM 667 O O . LYS A 1 90 ? 1.499 1.645 -20.081 1.00 82.75 90 LYS A O 1
ATOM 672 N N . PRO A 1 91 ? 3.406 0.435 -19.922 1.00 80.94 91 PRO A N 1
ATOM 673 C CA . PRO A 1 91 ? 3.097 -0.151 -18.616 1.00 80.94 91 PRO A CA 1
ATOM 674 C C . PRO A 1 91 ? 2.848 0.906 -17.529 1.00 80.94 91 PRO A C 1
ATOM 676 O O . PRO A 1 91 ? 1.967 0.738 -16.682 1.00 80.94 91 PRO A O 1
ATOM 679 N N . LEU A 1 92 ? 3.557 2.038 -17.614 1.00 86.00 92 LEU A N 1
ATOM 680 C CA . LEU A 1 92 ? 3.446 3.187 -16.709 1.00 86.00 92 LEU A CA 1
ATOM 681 C C . LEU A 1 92 ? 2.648 4.365 -17.309 1.00 86.00 92 LEU A C 1
ATOM 683 O O . LEU A 1 92 ? 2.805 5.517 -16.909 1.00 86.00 92 LEU A O 1
ATOM 687 N N . GLY A 1 93 ? 1.769 4.104 -18.281 1.00 85.38 93 GLY A N 1
ATOM 688 C CA . GLY A 1 93 ? 0.930 5.140 -18.889 1.00 85.38 93 GLY A CA 1
ATOM 689 C C . GLY A 1 93 ? -0.181 5.665 -17.966 1.00 85.38 93 GLY A C 1
ATOM 690 O O . GLY A 1 93 ? -0.666 4.960 -17.089 1.00 85.38 93 GLY A O 1
ATOM 691 N N . LYS A 1 94 ? -0.688 6.878 -18.238 1.00 85.75 94 LYS A N 1
ATOM 692 C CA . LYS A 1 94 ? -1.755 7.546 -17.449 1.00 85.75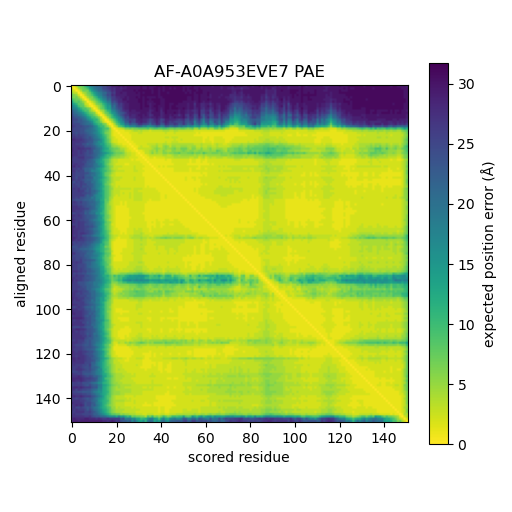 94 LYS A CA 1
ATOM 693 C C . LYS A 1 94 ? -3.070 6.763 -17.299 1.00 85.75 94 LYS A C 1
ATOM 695 O O . LYS A 1 94 ? -3.871 7.103 -16.441 1.00 85.75 94 LYS A O 1
ATOM 700 N N . LYS A 1 95 ? -3.322 5.779 -18.168 1.00 86.75 95 LYS A N 1
ATOM 701 C CA . LYS A 1 95 ? -4.513 4.906 -18.136 1.00 86.75 95 LYS A CA 1
ATOM 702 C C . LYS A 1 95 ? -4.219 3.526 -17.525 1.00 86.75 95 LYS A C 1
ATOM 704 O O . LYS A 1 95 ? -5.051 2.630 -17.613 1.00 86.75 95 LYS A O 1
ATOM 709 N N . SER A 1 96 ? -3.010 3.316 -17.006 1.00 89.38 96 SER A N 1
ATOM 710 C CA . SER A 1 96 ? -2.579 2.038 -16.447 1.00 89.38 96 SER A CA 1
ATOM 711 C C . SER A 1 96 ? -3.213 1.822 -15.076 1.00 89.38 96 SER A C 1
ATOM 713 O O . SER A 1 96 ? -3.101 2.671 -14.191 1.00 89.38 96 SER A O 1
ATOM 715 N N . HIS A 1 97 ? -3.830 0.657 -14.873 1.00 92.38 97 HIS A N 1
ATOM 716 C CA . HIS A 1 97 ? -4.340 0.262 -13.559 1.00 92.38 97 HIS A CA 1
ATOM 717 C C . HIS A 1 97 ? -3.228 0.202 -12.507 1.00 92.38 97 HIS A C 1
ATOM 719 O O . HIS A 1 97 ? -3.473 0.549 -11.353 1.00 92.38 97 HIS A O 1
ATOM 725 N N . LEU A 1 98 ? -2.004 -0.165 -12.910 1.00 94.75 98 LEU A N 1
ATOM 726 C CA . LEU A 1 98 ? -0.839 -0.132 -12.031 1.00 94.75 98 LEU A CA 1
ATOM 727 C C . LEU A 1 98 ? -0.544 1.302 -11.576 1.00 94.75 98 LEU A C 1
ATOM 729 O O . LEU A 1 98 ? -0.386 1.544 -10.385 1.00 94.75 98 LEU A O 1
ATOM 733 N N . VAL A 1 99 ? -0.531 2.265 -12.503 1.00 94.62 99 VAL A N 1
ATOM 734 C CA . VAL A 1 99 ? -0.295 3.682 -12.176 1.00 94.62 99 VAL A CA 1
ATOM 735 C C . VAL A 1 99 ? -1.376 4.220 -11.247 1.00 94.62 99 VAL A C 1
ATOM 737 O O . VAL A 1 99 ? -1.039 4.854 -10.256 1.00 94.62 99 VAL A O 1
ATOM 740 N N . HIS A 1 100 ? -2.648 3.902 -11.492 1.00 95.38 100 HIS A N 1
ATOM 741 C CA . HIS A 1 100 ? -3.737 4.306 -10.599 1.00 95.38 100 HIS A CA 1
ATOM 742 C C . HIS A 1 100 ? -3.612 3.705 -9.191 1.00 95.38 100 HIS A C 1
ATOM 744 O O . HIS A 1 100 ? -3.904 4.385 -8.208 1.00 95.38 100 HIS A O 1
ATOM 750 N N . ALA A 1 101 ? -3.159 2.454 -9.073 1.00 96.81 101 ALA A N 1
ATOM 751 C CA . ALA A 1 101 ? -2.889 1.840 -7.776 1.00 96.81 101 ALA A CA 1
ATOM 752 C C . ALA A 1 101 ? -1.698 2.512 -7.065 1.00 96.81 101 ALA A C 1
ATOM 754 O O . ALA A 1 101 ? -1.801 2.809 -5.876 1.00 96.81 101 ALA A O 1
ATOM 755 N N . ILE A 1 102 ? -0.614 2.829 -7.789 1.00 97.25 102 ILE A N 1
ATOM 756 C CA . ILE A 1 102 ? 0.526 3.598 -7.255 1.00 97.25 102 ILE A CA 1
ATOM 757 C C . ILE A 1 102 ? 0.068 4.984 -6.789 1.00 97.25 102 ILE A C 1
ATOM 759 O O . ILE A 1 102 ? 0.423 5.402 -5.692 1.00 97.25 102 ILE A O 1
ATOM 763 N N . ASP A 1 103 ? -0.733 5.689 -7.590 1.00 96.62 103 ASP A N 1
ATOM 764 C CA . ASP A 1 103 ? -1.236 7.024 -7.254 1.00 96.62 103 ASP A CA 1
ATOM 765 C C . ASP A 1 103 ? -2.101 7.000 -5.996 1.00 96.62 103 ASP A C 1
ATOM 767 O O . ASP A 1 103 ? -2.005 7.900 -5.165 1.00 96.62 103 ASP A O 1
ATOM 771 N N . ARG A 1 104 ? -2.898 5.943 -5.810 1.00 97.25 104 ARG A N 1
ATOM 772 C CA . ARG A 1 104 ? -3.690 5.763 -4.593 1.00 97.25 104 ARG A CA 1
ATOM 773 C C . ARG A 1 104 ? -2.811 5.510 -3.370 1.00 97.25 104 ARG A C 1
ATOM 775 O O . ARG A 1 104 ? -3.001 6.155 -2.348 1.00 97.25 104 ARG A O 1
ATOM 782 N N . LEU A 1 105 ? -1.793 4.656 -3.487 1.00 98.12 105 LEU A N 1
ATOM 783 C CA . LEU A 1 105 ? -0.807 4.468 -2.414 1.00 98.12 105 LEU A CA 1
ATOM 784 C C . LEU A 1 105 ? -0.023 5.748 -2.103 1.00 98.12 105 LEU A C 1
ATOM 786 O O . LEU A 1 105 ? 0.344 5.972 -0.951 1.00 98.12 105 LEU A O 1
ATOM 790 N N . ALA A 1 106 ? 0.243 6.575 -3.115 1.00 97.31 106 ALA A N 1
ATOM 791 C CA . ALA A 1 106 ? 0.928 7.848 -2.946 1.00 97.31 106 ALA A CA 1
ATOM 792 C C . ALA A 1 106 ? 0.050 8.896 -2.256 1.00 97.31 106 ALA A C 1
ATOM 794 O O . ALA A 1 106 ? 0.532 9.619 -1.383 1.00 97.31 106 ALA A O 1
ATOM 795 N N . HIS A 1 107 ? -1.237 8.941 -2.605 1.00 96.44 107 HIS A N 1
ATOM 796 C CA . HIS A 1 107 ? -2.224 9.787 -1.942 1.00 96.44 107 HIS A CA 1
ATOM 797 C C . HIS A 1 107 ? -2.324 9.480 -0.441 1.00 96.44 107 HIS A C 1
ATOM 799 O O . HIS A 1 107 ? -2.329 10.401 0.369 1.00 96.44 107 HIS A O 1
ATOM 805 N N . ASP A 1 108 ? -2.315 8.197 -0.074 1.00 95.56 108 ASP A N 1
ATOM 806 C CA . ASP A 1 108 ? -2.361 7.731 1.318 1.00 95.56 108 ASP A CA 1
ATOM 807 C C . ASP A 1 108 ? -0.967 7.587 1.970 1.00 95.56 108 ASP A C 1
ATOM 809 O O . ASP A 1 108 ? -0.821 6.981 3.032 1.00 95.56 108 ASP A O 1
ATOM 813 N N . HIS A 1 109 ? 0.076 8.159 1.355 1.00 95.31 109 HIS A N 1
ATOM 814 C CA . HIS A 1 109 ? 1.452 8.226 1.872 1.00 95.31 109 HIS A CA 1
ATOM 815 C C . HIS A 1 109 ? 2.134 6.880 2.183 1.00 95.31 109 HIS A C 1
ATOM 817 O O . HIS A 1 109 ? 3.138 6.852 2.903 1.00 95.31 109 HIS A O 1
ATOM 823 N N . ILE A 1 110 ? 1.637 5.775 1.626 1.00 97.62 110 ILE A N 1
ATOM 824 C CA . ILE A 1 110 ? 2.261 4.444 1.711 1.00 97.62 110 ILE A CA 1
ATOM 825 C C . ILE A 1 110 ? 3.437 4.351 0.734 1.00 97.62 110 ILE A C 1
ATOM 827 O O . ILE A 1 110 ? 4.455 3.721 1.027 1.00 97.62 110 ILE A O 1
ATOM 831 N N . VAL A 1 111 ? 3.312 5.020 -0.414 1.00 98.00 111 VAL A N 1
ATOM 832 C CA . VAL A 1 111 ? 4.358 5.142 -1.431 1.00 98.00 111 VAL A CA 1
ATOM 833 C C . VAL A 1 111 ? 4.722 6.612 -1.632 1.00 98.00 111 VAL A C 1
ATOM 835 O O . VAL A 1 111 ? 3.873 7.491 -1.556 1.00 98.00 111 VAL A O 1
ATOM 838 N N . SER A 1 112 ? 5.984 6.888 -1.939 1.00 97.56 112 SER A N 1
ATOM 839 C CA . SER A 1 112 ? 6.456 8.194 -2.399 1.00 97.56 112 SER A CA 1
ATOM 840 C C . SER A 1 112 ? 7.087 8.048 -3.776 1.00 97.56 112 SER A C 1
ATOM 842 O O . SER A 1 112 ? 7.960 7.206 -3.971 1.00 97.56 112 SER A O 1
ATOM 844 N N . ARG A 1 113 ? 6.701 8.897 -4.730 1.00 96.00 113 ARG A N 1
ATOM 845 C CA . ARG A 1 113 ? 7.427 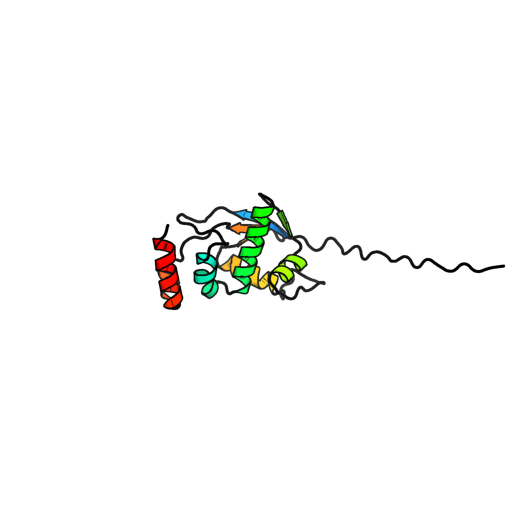9.039 -5.999 1.00 96.00 113 ARG A CA 1
ATOM 846 C C . ARG A 1 113 ? 8.670 9.885 -5.726 1.00 96.00 113 ARG A C 1
ATOM 848 O O . ARG A 1 113 ? 8.541 11.077 -5.468 1.00 96.00 113 ARG A O 1
ATOM 855 N N . LEU A 1 114 ? 9.840 9.253 -5.686 1.00 94.69 114 LEU A N 1
ATOM 856 C CA . LEU A 1 114 ? 11.112 9.941 -5.437 1.00 94.69 114 LEU A CA 1
ATOM 857 C C . LEU A 1 114 ? 11.647 10.556 -6.735 1.00 94.69 114 LEU A C 1
ATOM 859 O O . LEU A 1 114 ? 12.123 11.684 -6.734 1.00 94.69 114 LEU A O 1
ATOM 863 N N . GLU A 1 115 ? 11.502 9.814 -7.832 1.00 90.44 115 GLU A N 1
ATOM 864 C CA . GLU A 1 115 ? 11.805 10.212 -9.208 1.00 90.44 115 GLU A CA 1
ATOM 865 C C . GLU A 1 115 ? 10.826 9.485 -10.149 1.00 90.44 115 GLU A C 1
ATOM 867 O O . GLU A 1 115 ? 10.082 8.604 -9.705 1.00 90.44 115 GLU A O 1
ATOM 872 N N . ASP A 1 116 ? 10.849 9.795 -11.449 1.00 86.31 116 ASP A N 1
ATOM 873 C CA . ASP A 1 116 ? 9.921 9.236 -12.450 1.00 86.31 116 ASP A CA 1
ATOM 874 C C . ASP A 1 116 ? 9.797 7.704 -12.396 1.00 86.31 116 ASP A C 1
ATOM 876 O O . ASP A 1 116 ? 8.712 7.154 -12.601 1.00 86.31 116 ASP A O 1
ATOM 880 N N . ARG A 1 117 ? 10.900 7.010 -12.088 1.00 90.31 117 ARG A N 1
ATOM 881 C CA . ARG A 1 117 ? 10.975 5.541 -12.014 1.00 90.31 117 ARG A CA 1
ATOM 882 C C . ARG A 1 117 ? 11.473 5.015 -10.671 1.00 90.31 117 ARG A C 1
ATOM 884 O O . ARG A 1 117 ? 11.887 3.860 -10.588 1.00 90.31 117 ARG A O 1
ATOM 891 N N . ILE A 1 118 ? 11.446 5.840 -9.624 1.00 96.31 118 ILE A N 1
ATOM 892 C CA . ILE A 1 118 ? 11.865 5.436 -8.280 1.00 96.31 118 ILE A CA 1
ATOM 893 C C . ILE A 1 118 ? 10.706 5.624 -7.309 1.00 96.31 118 ILE A C 1
ATOM 895 O O . ILE A 1 118 ? 10.272 6.746 -7.041 1.00 96.31 118 ILE A O 1
ATOM 899 N N . LEU A 1 119 ? 10.238 4.513 -6.744 1.00 98.19 119 LEU A N 1
ATOM 900 C CA . LEU A 1 119 ? 9.239 4.498 -5.686 1.00 98.19 119 LEU A CA 1
ATOM 901 C C . LEU A 1 119 ? 9.899 4.201 -4.344 1.00 98.19 119 LEU A C 1
ATOM 903 O O . LEU A 1 119 ? 10.547 3.172 -4.155 1.00 98.19 119 LEU A O 1
ATOM 907 N N . GLY A 1 120 ? 9.689 5.096 -3.389 1.00 98.25 120 GLY A N 1
ATOM 908 C CA . GLY A 1 120 ? 9.879 4.808 -1.980 1.00 98.25 120 GLY A CA 1
ATOM 909 C C . GLY A 1 120 ? 8.645 4.096 -1.430 1.00 98.25 120 GLY A C 1
ATOM 910 O O . GLY A 1 120 ? 7.544 4.611 -1.577 1.00 98.25 120 GLY A O 1
ATOM 911 N N . VAL A 1 121 ? 8.806 2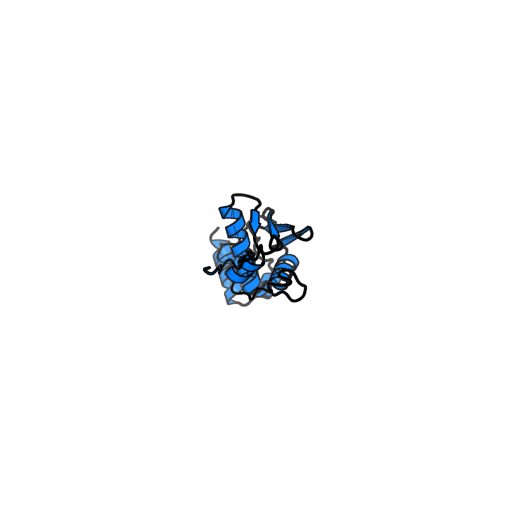.945 -0.788 1.00 98.44 121 VAL A N 1
ATOM 912 C CA . VAL A 1 121 ? 7.713 2.143 -0.219 1.00 98.44 121 VAL A CA 1
ATOM 913 C C . VAL A 1 121 ? 7.892 2.091 1.289 1.00 98.44 121 VAL A C 1
ATOM 915 O O . VAL A 1 121 ? 8.924 1.624 1.769 1.00 98.44 121 VAL A O 1
ATOM 918 N N . ARG A 1 122 ? 6.912 2.571 2.059 1.00 97.50 122 ARG A N 1
ATOM 919 C CA . ARG A 1 122 ? 6.946 2.423 3.519 1.00 97.50 122 ARG A CA 1
ATOM 920 C C . ARG A 1 122 ? 6.744 0.963 3.880 1.00 97.50 122 ARG A C 1
ATOM 922 O O . ARG A 1 122 ? 5.662 0.433 3.672 1.00 97.50 122 ARG A O 1
ATOM 929 N N . VAL A 1 123 ? 7.766 0.332 4.449 1.00 93.75 123 VAL A N 1
ATOM 930 C CA . VAL A 1 123 ? 7.719 -1.104 4.788 1.00 93.75 123 VAL A CA 1
ATOM 931 C C . VAL A 1 123 ? 6.787 -1.411 5.964 1.00 93.75 123 VAL A C 1
ATOM 933 O O . VAL A 1 123 ? 6.354 -2.548 6.133 1.00 93.75 123 VAL A O 1
ATOM 936 N N . ALA A 1 124 ? 6.437 -0.385 6.742 1.00 96.00 124 ALA A N 1
ATOM 937 C CA . ALA A 1 124 ? 5.434 -0.462 7.787 1.00 96.00 124 ALA A CA 1
ATOM 938 C C . ALA A 1 124 ? 4.608 0.830 7.865 1.00 96.00 124 ALA A C 1
ATOM 940 O O . ALA A 1 124 ? 5.096 1.935 7.600 1.00 96.00 124 ALA A O 1
ATOM 941 N N . ILE A 1 125 ? 3.346 0.670 8.242 1.00 95.94 125 ILE A N 1
ATOM 942 C CA . ILE A 1 125 ? 2.312 1.704 8.286 1.00 95.94 125 ILE A CA 1
ATOM 943 C C . ILE A 1 125 ? 1.814 1.915 9.716 1.00 95.94 125 ILE A C 1
ATOM 945 O O . ILE A 1 125 ? 1.720 0.959 10.485 1.00 95.94 125 ILE A O 1
ATOM 949 N N . PRO A 1 126 ? 1.462 3.149 10.097 1.00 95.50 126 PRO A N 1
ATOM 950 C CA . PRO A 1 126 ? 0.932 3.399 11.425 1.00 95.50 126 PRO A CA 1
ATOM 951 C C . PRO A 1 126 ? -0.516 2.910 11.556 1.00 95.50 126 PRO A C 1
ATOM 953 O O . PRO A 1 126 ? -1.215 2.729 10.545 1.00 95.50 126 PRO A O 1
ATOM 956 N N . PRO A 1 127 ? -1.023 2.778 12.793 1.00 96.19 127 PRO A N 1
ATOM 957 C CA . PRO A 1 127 ? -2.449 2.721 13.009 1.00 96.19 127 PRO A CA 1
ATOM 958 C C . PRO A 1 127 ? -3.158 3.898 12.333 1.00 96.19 127 PRO A C 1
ATOM 960 O O . PRO A 1 127 ? -2.673 5.032 12.357 1.00 96.19 127 PRO A O 1
ATOM 963 N N . VAL A 1 128 ? -4.327 3.646 11.745 1.00 95.38 128 VAL A N 1
ATOM 964 C CA . VAL A 1 128 ? -5.148 4.730 11.191 1.00 95.38 128 VAL A CA 1
ATOM 965 C C . VAL A 1 128 ? -5.564 5.700 12.300 1.00 95.38 128 VAL A C 1
ATOM 967 O O . VAL A 1 128 ? -5.827 5.293 13.434 1.00 95.38 128 VAL A O 1
ATOM 970 N N . SER A 1 129 ? -5.659 6.990 11.972 1.00 94.06 129 SER A N 1
ATOM 971 C CA . SER A 1 129 ? -6.085 8.009 12.936 1.00 94.06 129 SER A CA 1
ATOM 972 C C . SER A 1 129 ? -7.511 7.748 13.436 1.00 94.06 129 SER A C 1
ATOM 974 O O . SER A 1 129 ? -8.342 7.191 12.715 1.00 94.06 129 SER A O 1
ATOM 976 N N . ALA A 1 130 ? -7.840 8.224 14.641 1.00 94.75 130 ALA A N 1
ATOM 977 C CA . ALA A 1 130 ? -9.194 8.109 15.191 1.00 94.75 130 ALA A CA 1
ATOM 978 C C . ALA A 1 130 ? -10.262 8.730 14.267 1.00 94.75 130 ALA A C 1
ATOM 980 O O . ALA A 1 130 ? -11.368 8.203 14.141 1.00 9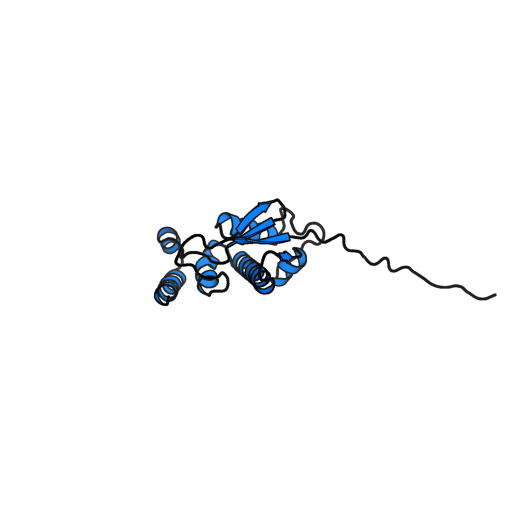4.75 130 ALA A O 1
ATOM 981 N N . GLN A 1 131 ? -9.916 9.821 13.575 1.00 96.25 131 GLN A N 1
ATOM 982 C CA . GLN A 1 131 ? -10.806 10.490 12.628 1.00 96.25 131 GLN A CA 1
ATOM 983 C C . GLN A 1 131 ? -11.079 9.633 11.385 1.00 96.25 131 GLN A C 1
ATOM 985 O O . GLN A 1 131 ? -12.221 9.569 10.927 1.00 96.25 131 GLN A O 1
ATOM 990 N N . THR A 1 132 ? -10.053 8.976 10.838 1.00 96.06 132 THR A N 1
ATOM 991 C CA . THR A 1 132 ? -10.210 8.036 9.720 1.00 96.06 132 THR A CA 1
ATOM 992 C C . THR A 1 132 ? -10.993 6.811 10.173 1.00 96.06 132 THR A C 1
ATOM 994 O O . THR A 1 132 ? -11.974 6.438 9.533 1.00 96.06 132 THR A O 1
ATOM 997 N N . LEU A 1 133 ? -10.630 6.245 11.326 1.00 96.88 133 LEU A N 1
ATOM 998 C CA . LEU A 1 133 ? -11.272 5.073 11.910 1.00 96.88 133 LEU A CA 1
ATOM 999 C C . LEU A 1 133 ? -12.777 5.277 12.109 1.00 96.88 133 LEU A C 1
ATOM 1001 O O . LEU A 1 133 ? -13.557 4.379 11.810 1.00 96.88 133 LEU A O 1
ATOM 1005 N N . ALA A 1 134 ? -13.203 6.459 12.563 1.00 96.69 134 ALA A N 1
ATOM 1006 C CA . ALA A 1 134 ? -14.613 6.782 12.788 1.00 96.69 134 ALA A CA 1
ATOM 1007 C C . ALA A 1 134 ? -15.487 6.674 11.523 1.00 96.69 134 ALA A C 1
ATOM 1009 O O . ALA A 1 134 ? -16.689 6.441 11.639 1.00 96.69 134 ALA A O 1
ATOM 1010 N N . LYS A 1 135 ? -14.888 6.813 10.333 1.00 95.88 135 LYS A N 1
ATOM 1011 C CA . LYS A 1 135 ? -15.569 6.727 9.031 1.00 95.88 135 LYS A CA 1
ATOM 1012 C C . LYS A 1 135 ? -15.603 5.304 8.465 1.00 95.88 135 LYS A C 1
ATOM 1014 O O . LYS A 1 135 ? -16.254 5.074 7.450 1.00 95.88 135 LYS A O 1
ATOM 1019 N N . LEU A 1 136 ? -14.896 4.361 9.089 1.00 96.50 136 LEU A N 1
ATOM 1020 C CA . LEU A 1 136 ? -14.787 2.987 8.611 1.00 96.50 136 LEU A CA 1
ATOM 1021 C C . LEU A 1 136 ? -15.968 2.113 9.071 1.00 96.50 136 LEU A C 1
ATOM 1023 O O . LEU A 1 136 ? -16.573 2.372 10.122 1.00 96.50 136 LEU A O 1
ATOM 1027 N N . PRO A 1 137 ? -16.281 1.034 8.323 1.00 96.75 137 PRO A N 1
ATOM 1028 C CA . PRO A 1 137 ? -17.276 0.048 8.732 1.00 96.75 137 PRO A CA 1
ATOM 1029 C C . PRO A 1 137 ? -17.033 -0.470 10.154 1.00 96.75 137 PRO A C 1
ATOM 1031 O O . PRO A 1 137 ? -15.891 -0.587 10.598 1.00 96.75 137 PRO A O 1
ATOM 1034 N N . VAL A 1 138 ? -18.111 -0.803 10.874 1.00 97.50 138 VAL A N 1
ATOM 1035 C CA . VAL A 1 138 ? -18.035 -1.317 12.260 1.00 97.50 138 VAL A CA 1
ATOM 1036 C C . VAL A 1 138 ? -17.084 -2.513 12.354 1.00 97.50 138 VAL A C 1
ATOM 1038 O O . VAL A 1 138 ? -16.194 -2.508 13.195 1.00 97.50 138 VAL A O 1
ATOM 1041 N N . THR A 1 139 ? -17.185 -3.463 11.424 1.00 97.25 139 THR A N 1
ATOM 1042 C CA . THR A 1 139 ? -16.328 -4.658 11.375 1.00 97.25 139 THR A CA 1
ATOM 1043 C C . THR A 1 139 ? -14.837 -4.327 11.269 1.00 97.25 139 THR A C 1
ATOM 1045 O O . THR A 1 139 ? -14.011 -4.973 11.909 1.00 97.25 139 THR A O 1
ATOM 1048 N N . VAL A 1 140 ? -14.482 -3.284 10.513 1.00 97.81 140 VAL A N 1
ATOM 1049 C CA . VAL A 1 140 ? -13.098 -2.811 10.369 1.00 97.81 140 VAL A CA 1
ATOM 1050 C C . VAL A 1 140 ? -12.630 -2.099 11.638 1.00 97.81 140 VAL A C 1
ATOM 1052 O O . VAL A 1 140 ? -11.493 -2.286 12.067 1.00 97.81 140 VAL A O 1
ATOM 1055 N N . ARG A 1 141 ? -13.509 -1.329 12.290 1.00 97.62 141 ARG A N 1
ATOM 1056 C CA . ARG A 1 141 ? -13.211 -0.712 13.592 1.00 97.62 141 ARG A CA 1
ATOM 1057 C C . ARG A 1 141 ? -12.968 -1.757 14.677 1.00 97.62 141 ARG A C 1
ATOM 1059 O O . ARG A 1 141 ? -12.058 -1.594 15.485 1.00 97.62 141 ARG A O 1
ATOM 1066 N N . ASP A 1 142 ? -13.740 -2.836 14.680 1.00 97.38 142 ASP A N 1
ATOM 1067 C CA . ASP A 1 142 ? -13.558 -3.944 15.618 1.00 97.38 142 ASP A CA 1
ATOM 1068 C C . ASP A 1 142 ? -12.250 -4.697 15.338 1.00 97.38 142 ASP A C 1
ATOM 1070 O O . ASP A 1 142 ? -11.513 -5.025 16.268 1.00 97.38 142 ASP A O 1
ATOM 1074 N N . ALA A 1 143 ? -11.906 -4.912 14.063 1.00 97.19 143 ALA A N 1
ATOM 1075 C CA . ALA A 1 143 ? -10.612 -5.470 13.676 1.00 97.19 143 ALA A CA 1
ATOM 1076 C C . ALA A 1 143 ? -9.440 -4.585 14.122 1.00 97.19 143 ALA A C 1
ATOM 1078 O O . ALA A 1 143 ? -8.508 -5.099 14.732 1.00 97.19 143 ALA A O 1
ATOM 1079 N N . HIS A 1 144 ? -9.522 -3.268 13.909 1.00 97.25 144 HIS A N 1
ATOM 1080 C CA . HIS A 1 144 ? -8.532 -2.310 14.401 1.00 97.25 144 HIS A CA 1
ATOM 1081 C C . HIS A 1 144 ? -8.311 -2.455 15.909 1.00 97.25 144 HIS A C 1
ATOM 1083 O O . HIS A 1 144 ? -7.171 -2.589 16.338 1.00 97.25 144 HIS A O 1
ATOM 1089 N N . ARG A 1 145 ? -9.388 -2.456 16.712 1.00 96.19 145 ARG A N 1
ATOM 1090 C CA . ARG A 1 145 ? -9.263 -2.560 18.174 1.00 96.19 145 ARG A CA 1
ATOM 1091 C C . ARG A 1 145 ? -8.576 -3.858 18.587 1.00 96.19 145 ARG A C 1
ATOM 1093 O O . ARG A 1 145 ? -7.694 -3.806 19.430 1.00 96.19 145 ARG A O 1
ATOM 1100 N N . ARG A 1 146 ? -8.949 -4.987 17.971 1.00 95.50 146 ARG A N 1
ATOM 1101 C CA . ARG A 1 146 ? -8.333 -6.294 18.251 1.00 95.50 146 ARG A CA 1
ATOM 1102 C C . ARG A 1 146 ? -6.844 -6.302 17.914 1.00 95.50 146 ARG A C 1
ATOM 1104 O O . ARG A 1 146 ? -6.047 -6.685 18.754 1.00 95.50 146 ARG A O 1
ATOM 1111 N N . LEU A 1 147 ? -6.476 -5.854 16.717 1.00 94.50 147 LEU A N 1
ATOM 1112 C CA . LEU A 1 147 ? -5.101 -5.941 16.221 1.00 94.50 147 LEU A CA 1
ATOM 1113 C C . LEU A 1 147 ? -4.151 -4.955 16.913 1.00 94.50 147 LEU A C 1
ATOM 1115 O O . LEU A 1 147 ? -3.002 -5.291 17.128 1.00 94.50 147 LEU A O 1
ATOM 1119 N N . VAL A 1 148 ? -4.627 -3.769 17.308 1.00 92.50 148 VAL A N 1
ATOM 1120 C CA . VAL A 1 148 ? -3.807 -2.801 18.066 1.00 92.50 148 VAL A CA 1
ATOM 1121 C C . VAL A 1 148 ? -3.640 -3.212 19.532 1.00 92.50 148 VAL A C 1
ATOM 1123 O O . VAL A 1 148 ? -2.691 -2.787 20.170 1.00 92.50 148 VAL A O 1
ATOM 1126 N N . SER A 1 149 ? -4.553 -4.016 20.086 1.00 80.56 149 SER A N 1
ATOM 1127 C CA . SER A 1 149 ? -4.485 -4.460 21.489 1.00 80.56 149 SER A CA 1
ATOM 1128 C C . SER A 1 149 ? -3.604 -5.688 21.739 1.00 80.56 149 SER A C 1
ATOM 1130 O O . SER A 1 149 ? -3.480 -6.106 22.887 1.00 80.56 149 SER A O 1
ATOM 1132 N N . VAL A 1 150 ? -3.084 -6.312 20.678 1.00 62.28 150 VAL A N 1
ATOM 1133 C CA . VAL A 1 150 ? -2.316 -7.570 20.744 1.00 62.28 150 VAL A CA 1
ATOM 1134 C C . VAL A 1 150 ? -0.798 -7.328 20.674 1.00 62.28 150 VAL A C 1
ATOM 1136 O O . VAL A 1 150 ? -0.041 -8.249 20.973 1.00 62.28 150 VAL A O 1
ATOM 1139 N N . ASP A 1 151 ? -0.374 -6.093 20.392 1.00 49.72 151 ASP A N 1
ATOM 1140 C CA . ASP A 1 151 ? 1.024 -5.633 20.376 1.00 49.72 151 ASP A CA 1
ATOM 1141 C C . ASP A 1 151 ? 1.310 -4.659 21.534 1.00 49.72 151 ASP A C 1
ATOM 1143 O O . ASP A 1 151 ? 2.455 -4.661 22.044 1.00 49.72 151 ASP A O 1
#